Protein AF-A0A927C997-F1 (afdb_monomer_lite)

Radius of gyration: 10.54 Å; chains: 1; bounding box: 27×23×20 Å

Structure (mmCIF, N/CA/C/O backbone):
data_AF-A0A927C997-F1
#
_entry.id   AF-A0A927C997-F1
#
loop_
_atom_site.group_PDB
_atom_site.id
_atom_site.type_symbol
_atom_site.label_atom_id
_atom_site.label_alt_id
_atom_site.label_comp_id
_atom_site.label_asym_id
_atom_site.label_entity_id
_atom_site.label_seq_id
_atom_site.pdbx_PDB_ins_code
_atom_site.Cartn_x
_atom_site.Cartn_y
_atom_site.Cartn_z
_atom_site.occupancy
_atom_site.B_iso_or_equiv
_atom_site.auth_seq_id
_atom_site.auth_comp_id
_atom_site.auth_asym_id
_atom_site.auth_atom_id
_atom_site.pdbx_PDB_model_num
ATOM 1 N N . MET A 1 1 ? 15.732 -2.757 -5.141 1.00 59.88 1 MET A N 1
ATOM 2 C CA . MET A 1 1 ? 14.485 -3.519 -4.906 1.00 59.88 1 MET A CA 1
ATOM 3 C C . MET A 1 1 ? 14.795 -4.984 -5.081 1.00 59.88 1 MET A C 1
ATOM 5 O O . MET A 1 1 ? 15.271 -5.358 -6.145 1.00 59.88 1 MET A O 1
ATOM 9 N N . SER A 1 2 ? 14.576 -5.787 -4.050 1.00 70.00 2 SER A N 1
ATOM 10 C CA . SER A 1 2 ? 14.760 -7.234 -4.132 1.00 70.00 2 SER A CA 1
ATOM 11 C C . SER A 1 2 ? 13.704 -7.847 -5.057 1.00 70.00 2 SER A C 1
ATOM 13 O O . SER A 1 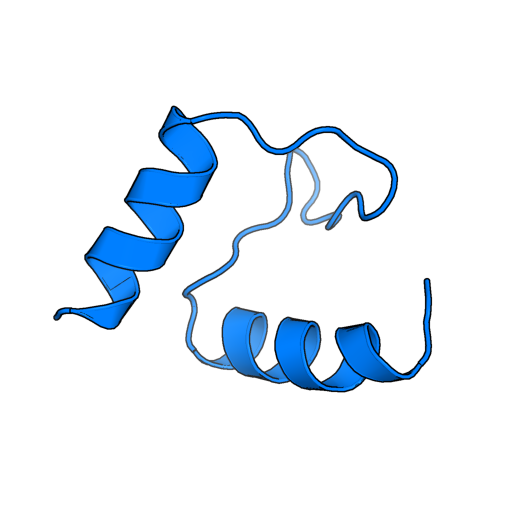2 ? 12.553 -7.409 -5.041 1.00 70.00 2 SER A O 1
ATOM 15 N N . GLY A 1 3 ? 14.081 -8.843 -5.866 1.00 75.88 3 GLY A N 1
ATOM 16 C CA . GLY A 1 3 ? 13.190 -9.446 -6.869 1.00 75.88 3 GLY A CA 1
ATOM 17 C C . GLY A 1 3 ? 11.878 -9.975 -6.281 1.00 75.88 3 GLY A C 1
ATOM 18 O O . GLY A 1 3 ? 10.820 -9.735 -6.849 1.00 75.88 3 GLY A O 1
ATOM 19 N N . TRP A 1 4 ? 11.939 -10.564 -5.082 1.00 78.19 4 TRP A N 1
ATOM 20 C CA . TRP A 1 4 ? 10.779 -11.098 -4.358 1.00 78.19 4 TRP A CA 1
ATOM 21 C C . TRP A 1 4 ? 9.687 -10.054 -4.076 1.00 78.19 4 TRP A C 1
ATOM 23 O O . TRP A 1 4 ? 8.505 -10.380 -4.055 1.00 78.19 4 TRP A O 1
ATOM 33 N N . ALA A 1 5 ? 10.067 -8.790 -3.871 1.00 79.88 5 ALA A N 1
ATOM 34 C CA . ALA A 1 5 ? 9.122 -7.729 -3.539 1.00 79.88 5 ALA A CA 1
ATOM 35 C C . ALA A 1 5 ? 8.454 -7.151 -4.792 1.00 79.88 5 ALA A C 1
ATOM 37 O O . ALA A 1 5 ? 7.383 -6.558 -4.706 1.00 79.88 5 ALA A O 1
ATOM 38 N N . ARG A 1 6 ? 9.075 -7.305 -5.968 1.00 80.69 6 ARG A N 1
ATOM 39 C CA . ARG A 1 6 ? 8.644 -6.631 -7.198 1.00 80.69 6 ARG A CA 1
ATOM 40 C C . ARG A 1 6 ? 7.243 -7.057 -7.622 1.00 80.69 6 ARG A C 1
ATOM 42 O O . ARG A 1 6 ? 6.423 -6.197 -7.934 1.00 80.69 6 ARG A O 1
ATOM 49 N N . ASP A 1 7 ? 6.976 -8.356 -7.615 1.00 82.06 7 ASP A N 1
ATOM 50 C CA . ASP A 1 7 ? 5.692 -8.888 -8.071 1.00 82.06 7 ASP A CA 1
ATOM 51 C C . ASP A 1 7 ? 4.589 -8.672 -7.031 1.00 82.06 7 ASP A C 1
ATOM 53 O O . ASP A 1 7 ? 3.485 -8.265 -7.388 1.00 82.06 7 ASP A O 1
ATOM 57 N N . ALA A 1 8 ? 4.915 -8.796 -5.740 1.00 82.69 8 ALA A N 1
ATOM 58 C CA . ALA A 1 8 ? 3.998 -8.468 -4.650 1.00 82.69 8 ALA A CA 1
ATOM 59 C C . ALA A 1 8 ? 3.567 -6.988 -4.677 1.00 82.69 8 ALA A C 1
ATOM 61 O O . ALA A 1 8 ? 2.384 -6.683 -4.535 1.00 82.69 8 ALA A O 1
ATOM 62 N N . ILE A 1 9 ? 4.505 -6.063 -4.920 1.00 80.06 9 ILE A N 1
ATOM 63 C CA . ILE A 1 9 ? 4.213 -4.623 -5.018 1.00 80.06 9 ILE A CA 1
ATOM 64 C C . ILE A 1 9 ? 3.358 -4.321 -6.252 1.00 80.06 9 ILE A C 1
ATOM 66 O O . ILE A 1 9 ? 2.408 -3.549 -6.150 1.00 80.06 9 ILE A O 1
ATOM 70 N N . LYS A 1 10 ? 3.656 -4.932 -7.408 1.00 81.00 10 LYS A N 1
ATOM 71 C CA . LYS A 1 10 ? 2.838 -4.770 -8.623 1.00 81.00 10 LYS A CA 1
ATOM 72 C C . LYS A 1 10 ? 1.402 -5.232 -8.402 1.00 81.00 10 LYS A C 1
ATOM 74 O O . LYS A 1 10 ? 0.479 -4.517 -8.777 1.00 81.00 10 LYS A O 1
ATOM 79 N N . LEU A 1 11 ? 1.222 -6.398 -7.784 1.00 82.38 11 LEU A N 1
ATOM 80 C CA . LEU A 1 11 ? -0.100 -6.937 -7.482 1.00 82.38 11 LEU A CA 1
ATOM 81 C C . LEU A 1 11 ? -0.857 -6.021 -6.511 1.00 82.38 11 LEU A C 1
ATOM 83 O O . LEU A 1 11 ? -1.999 -5.657 -6.767 1.00 82.38 11 LEU A O 1
ATOM 87 N N . ALA A 1 12 ? -0.205 -5.586 -5.434 1.00 81.56 12 ALA A N 1
ATOM 88 C CA . ALA A 1 12 ? -0.817 -4.697 -4.453 1.00 81.56 12 ALA A CA 1
ATOM 89 C C . ALA A 1 12 ? -1.142 -3.301 -5.025 1.00 81.56 12 ALA A C 1
ATOM 91 O O . ALA A 1 12 ? -2.146 -2.705 -4.639 1.00 81.56 12 ALA A O 1
ATOM 92 N N . ALA A 1 13 ? -0.348 -2.791 -5.970 1.00 81.56 13 ALA A N 1
ATOM 93 C CA . ALA A 1 13 ? -0.670 -1.571 -6.710 1.00 81.56 13 ALA A CA 1
ATOM 94 C C . ALA A 1 13 ? -1.865 -1.775 -7.659 1.00 81.56 13 ALA A C 1
ATOM 96 O 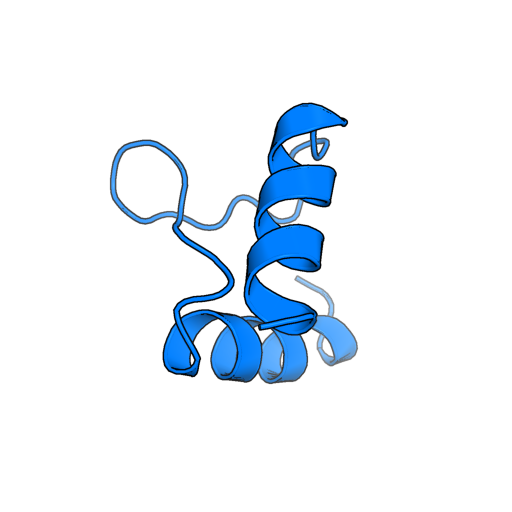O . ALA A 1 13 ? -2.769 -0.945 -7.686 1.00 81.56 13 ALA A O 1
ATOM 97 N N . ALA A 1 14 ? -1.915 -2.898 -8.385 1.00 79.12 14 ALA A N 1
ATOM 98 C CA . ALA A 1 14 ? -3.031 -3.235 -9.275 1.00 79.12 14 ALA A CA 1
ATOM 99 C C . ALA A 1 14 ? -4.361 -3.402 -8.518 1.00 79.12 14 ALA A C 1
ATOM 101 O O . ALA A 1 14 ? -5.415 -3.030 -9.024 1.00 79.12 14 ALA A O 1
ATOM 102 N N . LEU A 1 15 ? -4.301 -3.907 -7.285 1.00 81.12 15 LEU A N 1
ATOM 103 C CA . LEU A 1 15 ? -5.443 -4.022 -6.374 1.00 81.12 15 LEU A CA 1
ATOM 104 C C . LEU A 1 15 ? -5.796 -2.696 -5.670 1.00 81.12 15 LEU A C 1
ATOM 106 O O . LEU A 1 15 ? -6.703 -2.662 -4.843 1.00 81.12 15 LEU A O 1
ATOM 110 N N . GLY A 1 16 ? -5.067 -1.605 -5.933 1.00 78.62 16 GLY A N 1
ATOM 111 C CA . GLY A 1 16 ? -5.274 -0.310 -5.275 1.00 78.62 16 GLY A CA 1
ATOM 112 C C . GLY A 1 16 ? -4.941 -0.302 -3.776 1.00 78.62 16 GLY A C 1
ATOM 113 O O . GLY A 1 16 ? -5.270 0.660 -3.069 1.00 78.62 16 GLY A O 1
ATOM 114 N N . LEU A 1 17 ? -4.286 -1.355 -3.272 1.00 75.44 17 LEU A N 1
ATOM 115 C CA . LEU A 1 17 ? -3.870 -1.496 -1.874 1.00 75.44 17 LEU A CA 1
ATOM 116 C C . LEU A 1 17 ? -2.733 -0.526 -1.546 1.00 75.44 17 LEU A C 1
ATOM 118 O O . LEU A 1 17 ? -2.722 0.075 -0.472 1.00 75.44 17 LEU A O 1
ATOM 122 N N . LEU A 1 18 ? -1.820 -0.325 -2.496 1.00 73.81 18 LEU A N 1
ATOM 123 C CA . LEU A 1 18 ? -0.702 0.606 -2.386 1.00 73.81 18 LEU A CA 1
ATOM 124 C C . LEU A 1 18 ? -0.934 1.830 -3.268 1.00 73.81 18 LEU A C 1
ATOM 126 O O . LEU A 1 18 ? -1.136 1.698 -4.470 1.00 73.81 18 LEU A O 1
ATOM 130 N N . ASN A 1 19 ? -0.822 3.015 -2.672 1.00 68.25 19 ASN A N 1
ATOM 131 C CA . ASN A 1 19 ? -0.579 4.255 -3.402 1.00 68.25 19 ASN A CA 1
ATOM 132 C C . ASN A 1 19 ? 0.853 4.696 -3.106 1.00 68.25 19 ASN A C 1
ATOM 134 O O . ASN A 1 19 ? 1.304 4.611 -1.962 1.00 68.25 19 ASN A O 1
ATOM 138 N N . GLY A 1 20 ? 1.580 5.130 -4.135 1.00 65.75 20 GLY A N 1
ATOM 139 C CA . GLY A 1 20 ? 2.888 5.750 -3.937 1.00 65.75 20 GLY A CA 1
ATOM 140 C C . GLY A 1 20 ? 2.774 7.011 -3.077 1.00 65.75 20 GLY A C 1
ATOM 141 O O . GLY A 1 20 ? 1.705 7.619 -2.995 1.00 65.75 20 GLY A O 1
ATOM 142 N N . ARG A 1 21 ? 3.882 7.412 -2.448 1.00 65.94 21 ARG A N 1
ATOM 143 C CA . ARG A 1 21 ? 3.977 8.735 -1.806 1.00 65.94 21 ARG A CA 1
ATOM 144 C C . ARG A 1 21 ? 3.975 9.820 -2.890 1.00 65.94 21 ARG A C 1
ATOM 146 O O . ARG A 1 21 ? 4.060 9.472 -4.070 1.00 65.94 21 ARG A O 1
ATOM 153 N N . ASP A 1 22 ? 3.848 11.091 -2.495 1.00 53.56 22 ASP A N 1
ATOM 154 C CA . ASP A 1 22 ? 3.792 12.266 -3.387 1.00 53.56 22 ASP A CA 1
ATOM 155 C C . ASP A 1 22 ? 4.521 12.041 -4.724 1.00 53.56 22 ASP A C 1
ATOM 157 O O . ASP A 1 22 ? 5.734 11.830 -4.764 1.00 53.56 22 ASP A O 1
ATOM 161 N N . GLY A 1 23 ? 3.752 12.006 -5.819 1.00 58.03 23 GLY A N 1
ATOM 162 C CA . GLY A 1 23 ? 4.253 11.702 -7.166 1.00 58.03 23 GLY A CA 1
ATOM 163 C C . GLY A 1 23 ? 4.109 10.246 -7.635 1.00 58.03 23 GLY A C 1
ATOM 164 O O . GLY A 1 23 ? 4.634 9.902 -8.691 1.00 58.03 23 GLY A O 1
ATOM 165 N N . GLY A 1 24 ? 3.408 9.376 -6.895 1.00 62.00 24 GLY A N 1
ATOM 166 C CA . GLY A 1 24 ? 3.124 7.995 -7.322 1.00 62.00 24 GLY A CA 1
ATOM 167 C C . GLY A 1 24 ? 4.313 7.038 -7.182 1.00 62.00 24 GLY A C 1
ATOM 168 O O . GLY A 1 24 ? 4.273 5.908 -7.671 1.00 62.00 24 GLY A O 1
ATOM 169 N N . LEU A 1 25 ? 5.367 7.462 -6.483 1.00 62.03 25 LEU A N 1
ATOM 170 C CA . LEU A 1 25 ? 6.572 6.670 -6.281 1.00 62.03 25 LEU A CA 1
ATOM 171 C C . LEU A 1 25 ? 6.434 5.798 -5.031 1.00 62.03 25 LEU A C 1
ATOM 173 O O . LEU A 1 25 ? 6.297 6.277 -3.903 1.00 62.03 25 LEU A O 1
ATOM 177 N N . PHE A 1 26 ? 6.493 4.483 -5.234 1.00 67.62 26 PHE A N 1
ATOM 178 C CA . PHE A 1 26 ? 6.746 3.549 -4.145 1.00 67.62 26 PHE A CA 1
ATOM 179 C C . PHE A 1 26 ? 8.220 3.688 -3.747 1.00 67.62 26 PHE A C 1
ATOM 181 O O . PHE A 1 26 ? 9.096 3.569 -4.605 1.00 67.62 26 PHE A O 1
ATOM 188 N N . VAL A 1 27 ? 8.498 3.954 -2.467 1.00 67.69 27 VAL A N 1
ATOM 189 C CA . VAL A 1 27 ? 9.862 4.155 -1.947 1.00 67.69 27 VAL A CA 1
ATOM 190 C C . VAL A 1 27 ? 10.274 2.926 -1.124 1.00 67.69 27 VAL A C 1
ATOM 192 O O . VAL A 1 27 ? 10.137 2.926 0.094 1.00 67.69 27 VAL A O 1
ATOM 195 N N . PRO A 1 28 ? 10.779 1.857 -1.764 1.00 61.56 28 PRO A N 1
ATOM 196 C CA . PRO A 1 28 ? 11.118 0.596 -1.106 1.00 61.56 28 PRO A CA 1
ATOM 197 C C . PRO A 1 28 ? 12.242 0.657 -0.052 1.00 61.56 28 PRO A C 1
ATOM 199 O O . PRO A 1 28 ? 12.204 -0.185 0.839 1.00 61.56 28 PRO A O 1
ATOM 202 N N . PRO A 1 29 ? 13.233 1.579 -0.090 1.00 67.75 29 PRO A N 1
ATOM 203 C CA . PRO A 1 29 ? 14.148 1.760 1.042 1.00 67.75 29 PRO A CA 1
ATOM 204 C C . PRO A 1 29 ? 13.575 2.686 2.130 1.00 67.75 29 PRO A C 1
ATOM 206 O O . PRO A 1 29 ? 14.207 2.880 3.165 1.00 67.75 29 PRO A O 1
ATOM 209 N N . GLY A 1 30 ? 12.409 3.295 1.897 1.00 69.06 30 GLY A N 1
ATOM 210 C CA . GLY A 1 30 ? 11.751 4.172 2.854 1.00 69.06 30 GLY A CA 1
ATOM 211 C C . GLY A 1 30 ? 11.110 3.358 3.970 1.00 69.06 30 GLY A C 1
ATOM 212 O O . GLY A 1 30 ? 10.455 2.350 3.719 1.00 69.06 30 GLY A O 1
ATOM 213 N N . GLN A 1 31 ? 11.270 3.806 5.213 1.00 69.44 31 GLN A N 1
ATOM 214 C CA . GLN A 1 31 ? 10.554 3.201 6.332 1.00 69.44 31 GLN A CA 1
ATOM 215 C C . GLN A 1 31 ? 9.049 3.401 6.136 1.00 69.44 31 GLN A C 1
ATOM 217 O O . GLN A 1 31 ? 8.596 4.520 5.875 1.00 69.44 31 GLN A O 1
ATOM 222 N N . LEU A 1 32 ? 8.289 2.313 6.242 1.00 76.75 32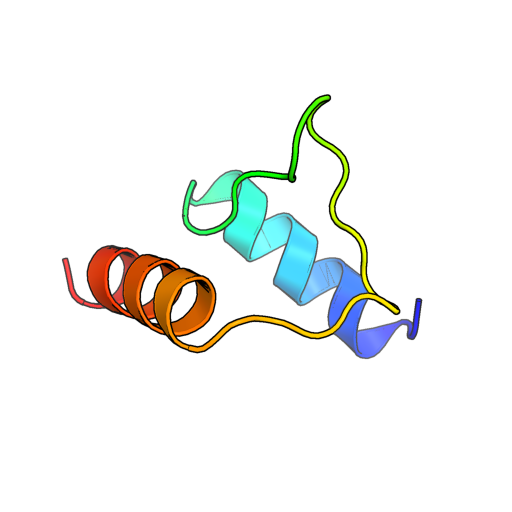 LEU A N 1
ATOM 223 C CA . LEU A 1 32 ? 6.832 2.336 6.256 1.00 76.75 32 LEU A CA 1
ATOM 224 C C . LEU A 1 32 ? 6.363 2.799 7.638 1.00 76.75 32 LEU A C 1
ATOM 226 O O . LEU A 1 32 ? 6.768 2.239 8.659 1.00 76.75 32 LEU A O 1
ATOM 230 N N . THR A 1 33 ? 5.503 3.808 7.687 1.00 83.12 33 THR A N 1
ATOM 231 C CA . THR A 1 33 ? 4.898 4.250 8.947 1.00 83.12 33 THR A CA 1
ATOM 232 C C . THR A 1 33 ? 3.786 3.288 9.380 1.00 83.12 33 THR A C 1
ATOM 234 O O . THR A 1 33 ? 3.161 2.614 8.559 1.00 83.12 33 THR A O 1
ATOM 237 N N . ARG A 1 34 ? 3.478 3.243 10.686 1.00 81.62 34 ARG A N 1
ATOM 238 C CA . ARG A 1 34 ? 2.357 2.429 11.201 1.00 81.62 34 ARG A CA 1
ATOM 239 C C . ARG A 1 34 ? 1.019 2.801 10.553 1.00 81.62 34 ARG A C 1
ATOM 241 O O . ARG A 1 34 ? 0.208 1.919 10.296 1.00 81.62 34 ARG A O 1
ATOM 248 N N . ALA A 1 35 ? 0.802 4.085 10.272 1.00 80.69 35 ALA A N 1
ATOM 249 C CA . ALA A 1 35 ? -0.410 4.563 9.615 1.00 80.69 35 ALA A CA 1
ATOM 250 C C . ALA A 1 35 ? -0.531 4.026 8.178 1.00 80.69 35 ALA A C 1
ATOM 252 O O . ALA A 1 35 ? -1.585 3.513 7.805 1.00 80.69 35 ALA A O 1
ATOM 253 N N . GLU A 1 36 ? 0.556 4.064 7.400 1.00 76.69 36 GLU A N 1
ATOM 254 C CA . GLU A 1 36 ? 0.586 3.491 6.047 1.00 76.69 36 GLU A CA 1
ATOM 255 C C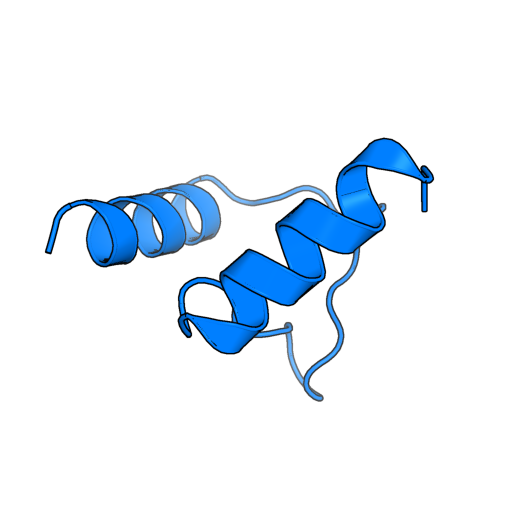 . GLU A 1 36 ? 0.350 1.971 6.071 1.00 76.69 36 GLU A C 1
ATOM 257 O O . GLU A 1 36 ? -0.408 1.453 5.254 1.00 76.69 36 GLU A O 1
ATOM 262 N N . ALA A 1 37 ? 0.923 1.252 7.044 1.00 81.44 37 ALA A N 1
ATOM 263 C CA . ALA A 1 37 ? 0.690 -0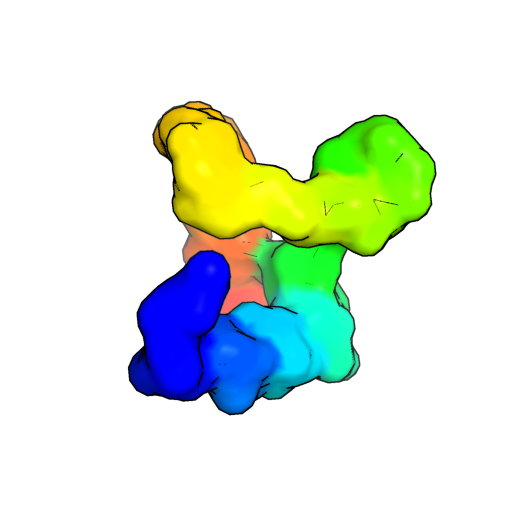.185 7.199 1.00 81.44 37 ALA A CA 1
ATOM 264 C C . ALA A 1 37 ? -0.791 -0.514 7.468 1.00 81.44 37 ALA A C 1
ATOM 266 O O . ALA A 1 37 ? -1.348 -1.423 6.851 1.00 81.44 37 ALA A O 1
ATOM 267 N N . ILE A 1 38 ? -1.453 0.250 8.346 1.00 84.19 38 ILE A N 1
ATOM 268 C CA . ILE A 1 38 ? -2.881 0.069 8.651 1.00 84.19 38 ILE A CA 1
ATOM 269 C C . ILE A 1 38 ? -3.752 0.372 7.427 1.00 84.19 38 ILE A C 1
ATOM 271 O O . ILE A 1 38 ? -4.728 -0.338 7.199 1.00 84.19 38 ILE A O 1
ATOM 275 N N . GLN A 1 39 ? -3.408 1.371 6.609 1.00 82.12 39 GLN A N 1
ATOM 276 C CA . GLN A 1 39 ? -4.155 1.653 5.379 1.00 82.12 39 GLN A CA 1
ATOM 277 C C . GLN A 1 39 ? -4.118 0.483 4.391 1.00 82.12 39 GLN A C 1
ATOM 279 O O . GLN A 1 39 ? -5.151 0.143 3.813 1.00 82.12 39 GLN A O 1
ATOM 284 N N . VAL A 1 40 ? -2.957 -0.155 4.224 1.00 82.19 40 VAL A N 1
ATOM 285 C CA . VAL A 1 40 ? -2.826 -1.343 3.366 1.00 82.19 40 VAL A CA 1
ATOM 286 C C . VAL A 1 40 ? -3.674 -2.493 3.908 1.00 82.19 40 VAL A C 1
ATOM 288 O O . VAL A 1 40 ? -4.448 -3.088 3.161 1.00 82.19 40 VAL A O 1
ATOM 291 N N . LEU A 1 41 ? -3.584 -2.769 5.213 1.00 82.06 41 LEU A N 1
ATOM 292 C CA . LEU A 1 41 ? -4.359 -3.832 5.862 1.00 82.06 41 LEU A CA 1
ATOM 293 C C . LEU A 1 41 ? -5.870 -3.575 5.795 1.00 82.06 41 LEU A C 1
ATOM 295 O O . LEU A 1 41 ? -6.637 -4.484 5.501 1.00 82.06 41 LEU A O 1
ATOM 299 N N . SER A 1 42 ? -6.306 -2.334 6.009 1.00 82.75 42 SER A N 1
ATOM 300 C CA . SER A 1 42 ? -7.721 -1.957 5.958 1.00 82.75 42 SER A CA 1
ATOM 301 C C . SER A 1 42 ? -8.331 -2.173 4.573 1.00 82.75 42 SER A C 1
ATOM 303 O O . SER A 1 42 ? -9.484 -2.586 4.476 1.00 82.75 42 SER A O 1
ATOM 305 N N . LYS A 1 43 ? -7.562 -1.935 3.504 1.00 78.94 43 LYS A N 1
ATOM 306 C CA . LYS A 1 43 ? -8.003 -2.210 2.132 1.00 78.94 43 LYS A CA 1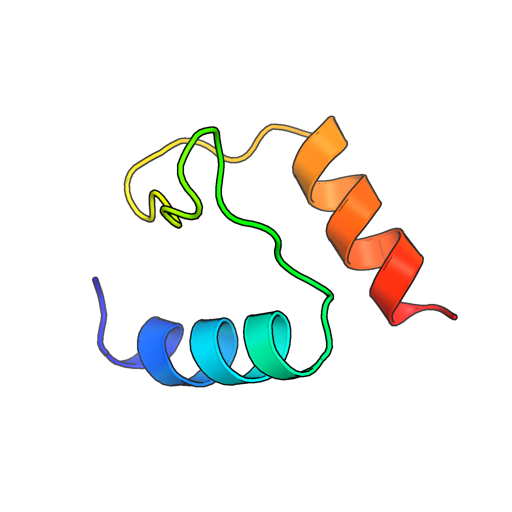
ATOM 307 C C . LYS A 1 43 ? -8.000 -3.702 1.782 1.00 78.94 43 LYS A C 1
ATOM 309 O O . LYS A 1 43 ? -8.724 -4.089 0.878 1.00 78.94 43 LYS A O 1
ATOM 314 N N . LEU A 1 44 ? -7.199 -4.515 2.472 1.00 79.62 44 LEU A N 1
ATOM 315 C CA . LEU A 1 44 ? -7.098 -5.960 2.240 1.00 79.62 44 LEU A CA 1
ATOM 316 C C . LEU A 1 44 ? -8.219 -6.763 2.923 1.00 79.62 44 LEU A C 1
ATOM 318 O O . LEU A 1 44 ? -8.553 -7.850 2.470 1.00 79.62 44 LEU A O 1
ATOM 322 N N . VAL A 1 45 ? -8.787 -6.248 4.016 1.00 79.44 45 VAL A N 1
ATOM 323 C CA . VAL A 1 45 ? -9.851 -6.919 4.796 1.00 79.44 45 VAL A CA 1
ATOM 324 C C . VAL A 1 45 ? -11.262 -6.585 4.276 1.00 79.44 45 VAL A C 1
ATOM 326 O O . VAL A 1 45 ? -12.254 -7.074 4.812 1.00 79.44 45 VAL A O 1
ATOM 329 N N . LYS A 1 46 ? -11.367 -5.743 3.248 1.00 55.69 46 LYS A N 1
ATOM 330 C CA . LYS A 1 46 ? -12.636 -5.298 2.671 1.00 55.69 46 LYS A CA 1
ATOM 331 C C . LYS A 1 46 ? -13.057 -6.185 1.507 1.00 55.69 46 LYS A C 1
ATOM 333 O O . LYS A 1 46 ? -14.276 -6.432 1.405 1.00 55.69 46 LYS A O 1
#

Foldseek 3Di:
DDPVVVVVVVVCVVLVLDAPPDPRDDDVVDDDDPVNVVSSVVSVVD

pLDDT: mean 74.56, std 8.49, range [53.56, 84.19]

Sequence (46 aa):
MSGWARDAIKLAAALGLLNGRDGGLFVPPGQLTRAEAIQVLSKLVK

Secondary structure (DSSP, 8-state):
--HHHHHHHHHHHHTT----BTTTB--TTSPPPHHHHHHHHHHH--

InterPro domains:
  IPR001119 S-layer homology domain [PF00395] (4-38)
  IPR001119 S-layer homology domain [PS51272] (1-46)

Organism: NCBI:txid2772510